Protein AF-A0A539D721-F1 (afdb_monomer_lite)

pLDDT: mean 72.59, std 11.97, range [35.62, 88.31]

Secondary structure (DSSP, 8-state):
-HHHHTS-HHHHHHHHTT-SPPPHHHHHHHHHHHT--HHHHHHHHHHHHT-S-HHHHHHHHHHHHHHHHHHHS-------

Radius of gyration: 14.15 Å; chains: 1; bounding box: 31×24×41 Å

Foldseek 3Di:
DCVLLVHDPVLVVCVVVVVDQDDLSSLVSCCVSVVPDSVVSVVLSVQCVPDPDNVVSVVVSVVVVVVVCVVPPDPPPPDD

Structure (mmCIF, N/CA/C/O backbone):
data_AF-A0A539D721-F1
#
_entry.id   AF-A0A539D721-F1
#
loop_
_atom_site.group_PDB
_atom_site.id
_atom_site.type_symbol
_atom_site.label_atom_id
_atom_site.label_alt_id
_atom_site.label_comp_id
_atom_site.label_asym_id
_atom_site.label_entity_id
_atom_site.label_seq_id
_atom_site.pdbx_PDB_ins_code
_atom_site.Cartn_x
_atom_site.Cartn_y
_atom_site.Cartn_z
_atom_site.occupancy
_atom_site.B_iso_or_equiv
_atom_site.auth_seq_id
_atom_site.auth_comp_id
_atom_site.auth_asym_id
_atom_site.auth_atom_id
_atom_site.pdbx_PDB_model_num
ATOM 1 N N . MET A 1 1 ? -11.876 6.052 1.390 1.00 74.56 1 MET A N 1
ATOM 2 C CA . MET A 1 1 ? -10.859 4.980 1.509 1.00 74.56 1 MET A CA 1
ATOM 3 C C . MET A 1 1 ? -10.483 4.712 2.962 1.00 74.56 1 MET A C 1
ATOM 5 O O . MET A 1 1 ? -10.530 3.560 3.361 1.00 74.56 1 MET A O 1
ATOM 9 N N . ALA A 1 2 ? -10.201 5.750 3.759 1.00 81.38 2 ALA A N 1
ATOM 10 C CA . ALA A 1 2 ? -9.885 5.641 5.190 1.00 81.38 2 ALA A CA 1
ATOM 11 C C . ALA A 1 2 ? -10.856 4.743 5.986 1.00 81.38 2 ALA A C 1
ATOM 13 O O . ALA A 1 2 ? -10.424 3.787 6.621 1.00 81.38 2 ALA A O 1
ATOM 14 N N . GLU A 1 3 ? -12.166 4.969 5.845 1.00 83.31 3 GLU A N 1
ATOM 15 C CA . GLU A 1 3 ? -13.216 4.152 6.475 1.00 83.31 3 GLU A CA 1
ATOM 16 C C . GLU A 1 3 ? -13.161 2.672 6.053 1.00 83.31 3 GLU A C 1
ATOM 18 O O . GLU A 1 3 ? -13.182 1.782 6.896 1.00 83.31 3 GLU A O 1
ATOM 23 N N . ARG A 1 4 ? -12.980 2.400 4.754 1.00 81.88 4 ARG A N 1
ATOM 24 C CA . ARG A 1 4 ? -12.875 1.039 4.194 1.00 81.88 4 ARG A CA 1
ATOM 25 C C . ARG A 1 4 ? -11.628 0.285 4.676 1.00 81.88 4 ARG A C 1
ATOM 27 O O . ARG A 1 4 ? -11.632 -0.938 4.694 1.00 81.88 4 ARG A O 1
ATOM 34 N N . LEU A 1 5 ? -10.575 1.010 5.048 1.00 81.62 5 LEU A N 1
ATOM 35 C CA . LEU A 1 5 ? -9.328 0.470 5.600 1.00 81.62 5 LEU A CA 1
ATOM 36 C C . LEU A 1 5 ? -9.308 0.463 7.141 1.00 81.62 5 LEU A C 1
ATOM 38 O O . LEU A 1 5 ? -8.350 -0.031 7.739 1.00 81.62 5 LEU A O 1
ATOM 42 N N . GLY A 1 6 ? -10.316 1.050 7.796 1.00 83.44 6 GLY A N 1
ATOM 43 C CA . GLY A 1 6 ? -10.353 1.228 9.248 1.00 83.44 6 GLY A CA 1
ATOM 44 C C . GLY A 1 6 ? -9.204 2.086 9.798 1.00 83.44 6 GLY A C 1
ATOM 45 O O . GLY A 1 6 ? -8.690 1.788 10.877 1.00 83.44 6 GLY A O 1
ATOM 46 N N . VAL A 1 7 ? -8.746 3.093 9.045 1.00 83.06 7 VAL A N 1
ATOM 47 C CA . VAL A 1 7 ? -7.676 4.032 9.447 1.00 83.06 7 VAL A CA 1
ATOM 48 C C . VAL A 1 7 ? -8.180 5.475 9.428 1.00 83.06 7 VAL A C 1
ATOM 50 O O . VAL A 1 7 ? -9.232 5.766 8.859 1.00 83.06 7 VAL A O 1
ATOM 53 N N . SER A 1 8 ? -7.434 6.403 10.033 1.00 86.50 8 SER A N 1
ATOM 54 C CA . SER A 1 8 ? -7.770 7.828 9.962 1.00 86.50 8 SER A CA 1
ATOM 55 C C . SER A 1 8 ? -7.524 8.403 8.561 1.00 86.50 8 SER A C 1
ATOM 57 O O . SER A 1 8 ? -6.673 7.930 7.804 1.00 86.50 8 SER A O 1
ATOM 59 N N . GLN A 1 9 ? -8.233 9.487 8.234 1.00 82.81 9 GLN A N 1
ATOM 60 C CA . GLN A 1 9 ? -8.025 10.245 6.995 1.00 82.81 9 GLN A CA 1
ATOM 61 C C . GLN A 1 9 ? -6.564 10.709 6.846 1.00 82.81 9 GLN A C 1
ATOM 63 O O . GLN A 1 9 ? -6.017 10.670 5.749 1.00 82.81 9 GLN A O 1
ATOM 68 N N . SER A 1 10 ? -5.916 11.092 7.954 1.00 79.56 10 SER A N 1
ATOM 69 C CA . SER A 1 10 ? -4.520 11.544 7.956 1.00 79.56 10 SER A CA 1
ATOM 70 C C . SER A 1 10 ? -3.543 10.449 7.525 1.00 79.56 10 SER A C 1
ATOM 72 O O . SER A 1 10 ? -2.635 10.731 6.753 1.00 79.56 10 SER A O 1
ATOM 74 N N . VAL A 1 11 ? -3.763 9.197 7.947 1.00 75.06 11 VAL A N 1
ATOM 75 C CA . VAL A 1 11 ? -2.924 8.049 7.559 1.00 75.06 11 VAL A CA 1
ATOM 76 C C . VAL A 1 11 ? -3.004 7.798 6.054 1.00 75.06 11 VAL A C 1
ATOM 78 O O . VAL A 1 11 ? -1.988 7.528 5.420 1.00 75.06 11 VAL A O 1
ATOM 81 N N . VAL A 1 12 ? -4.193 7.941 5.462 1.00 74.25 12 VAL A N 1
ATOM 82 C CA . VAL A 1 12 ? -4.360 7.823 4.005 1.00 74.25 12 VAL A CA 1
ATOM 83 C C . VAL A 1 12 ? -3.662 8.976 3.282 1.00 74.25 12 VAL A C 1
ATOM 85 O O . VAL A 1 12 ? -2.917 8.737 2.339 1.00 74.25 12 VAL A O 1
ATOM 88 N N . SER A 1 13 ? -3.825 10.214 3.755 1.00 72.12 13 SER A N 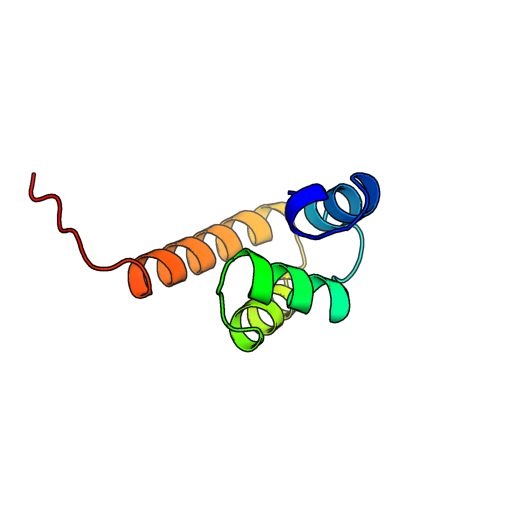1
ATOM 89 C CA . SER A 1 13 ? -3.191 11.390 3.145 1.00 72.12 13 SER A CA 1
ATOM 90 C C . SER A 1 13 ? -1.658 11.387 3.230 1.00 72.12 13 SER A C 1
ATOM 92 O O . SER A 1 13 ? -0.995 11.796 2.278 1.00 72.12 13 SER A O 1
ATOM 94 N N . GLU A 1 14 ? 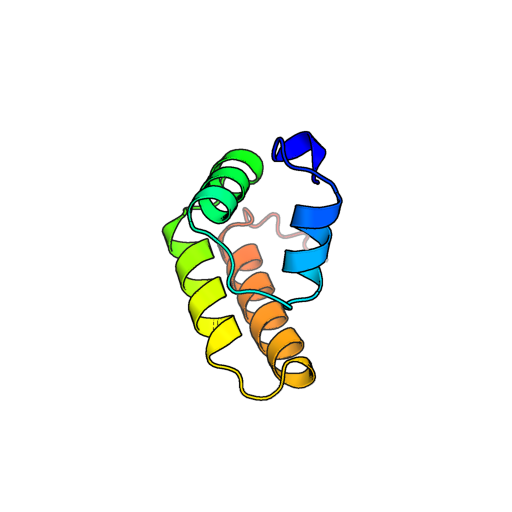-1.065 10.906 4.325 1.00 70.81 14 GLU A N 1
ATOM 95 C CA . GLU A 1 14 ? 0.398 10.751 4.452 1.00 70.81 14 GLU A CA 1
ATOM 96 C C . GLU A 1 14 ? 0.962 9.773 3.408 1.00 70.81 14 GLU A C 1
ATOM 98 O O . GLU A 1 14 ? 2.024 9.998 2.827 1.00 70.81 14 GLU A O 1
ATOM 103 N N . VAL A 1 15 ? 0.212 8.716 3.109 1.00 71.44 15 VAL A N 1
ATOM 104 C CA . VAL A 1 15 ? 0.606 7.688 2.140 1.00 71.44 15 VAL A CA 1
ATOM 105 C C . VAL A 1 15 ? 0.388 8.161 0.705 1.00 71.44 15 VAL A C 1
ATOM 107 O O . VAL A 1 15 ? 1.279 8.032 -0.131 1.00 71.44 15 VAL A O 1
ATOM 110 N N . GLU A 1 16 ? -0.753 8.789 0.417 1.00 67.25 16 GLU A N 1
ATOM 111 C CA . GLU A 1 16 ? -1.054 9.352 -0.907 1.00 67.25 16 GLU A CA 1
ATOM 112 C C . GLU A 1 16 ? -0.115 10.512 -1.280 1.00 67.25 16 GLU A C 1
ATOM 114 O O . GLU A 1 16 ? 0.176 10.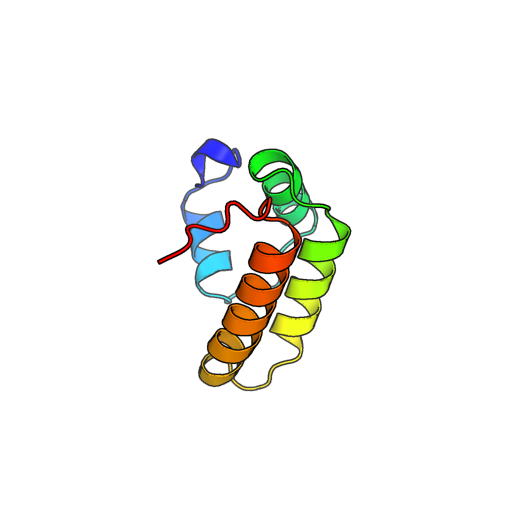736 -2.459 1.00 67.25 16 GLU A O 1
ATOM 119 N N . SER A 1 17 ? 0.404 11.233 -0.283 1.00 59.81 17 SER A N 1
ATOM 120 C CA . SER A 1 17 ? 1.398 12.293 -0.487 1.00 59.81 17 SER A CA 1
ATOM 121 C C . SER A 1 17 ? 2.833 11.776 -0.665 1.00 59.81 17 SER A C 1
ATOM 123 O O . SER A 1 17 ? 3.717 12.576 -0.973 1.00 59.81 17 SER A O 1
ATOM 125 N N . ALA A 1 18 ? 3.057 10.457 -0.556 1.00 58.81 18 ALA A N 1
ATOM 126 C CA . ALA A 1 18 ? 4.365 9.800 -0.635 1.00 58.81 18 ALA A CA 1
ATOM 127 C C . ALA A 1 18 ? 5.388 10.332 0.393 1.00 58.81 18 ALA A C 1
ATOM 129 O O . ALA A 1 18 ? 6.591 10.327 0.134 1.00 58.81 18 ALA A O 1
ATOM 130 N N . SER A 1 19 ? 4.925 10.822 1.553 1.00 50.84 19 SER A N 1
ATOM 131 C CA . SER A 1 19 ? 5.794 11.448 2.561 1.00 50.84 19 SER A CA 1
ATOM 132 C C . SER A 1 19 ? 6.430 10.455 3.543 1.00 50.84 19 SER A C 1
ATOM 134 O O . SER A 1 19 ? 7.295 10.849 4.324 1.00 50.84 19 SER A O 1
ATOM 136 N N . LYS A 1 20 ? 5.998 9.186 3.542 1.00 57.41 20 LYS A N 1
ATOM 137 C CA . LYS A 1 20 ? 6.536 8.085 4.360 1.00 57.41 20 LYS A CA 1
ATOM 138 C C . LYS A 1 20 ? 6.531 6.774 3.577 1.00 57.41 20 LYS A C 1
ATOM 140 O O . LYS A 1 20 ? 5.646 6.565 2.748 1.00 57.41 20 LYS A O 1
ATOM 145 N N . SER A 1 21 ? 7.469 5.885 3.913 1.00 63.34 21 SER A N 1
ATOM 146 C CA . SER A 1 21 ? 7.384 4.478 3.529 1.00 63.34 21 SER A CA 1
ATOM 147 C C . SER A 1 21 ? 6.080 3.887 4.068 1.00 63.34 21 SER A C 1
ATOM 149 O O . SER A 1 21 ? 5.670 4.130 5.209 1.00 63.34 21 SER A O 1
ATOM 151 N N . VAL A 1 22 ? 5.372 3.167 3.208 1.00 73.94 22 VAL A N 1
ATOM 152 C CA . VAL A 1 22 ? 4.107 2.520 3.550 1.00 73.94 22 VAL A CA 1
ATOM 153 C C . VAL A 1 22 ? 4.376 1.371 4.525 1.00 73.94 22 VAL A C 1
ATOM 155 O O . VAL A 1 22 ? 5.278 0.567 4.311 1.00 73.94 22 VAL A O 1
ATOM 158 N N . SER A 1 23 ? 3.600 1.277 5.608 1.00 83.00 23 SER A N 1
ATOM 159 C CA . SER A 1 23 ? 3.752 0.187 6.579 1.00 83.00 23 SER A CA 1
ATOM 160 C C . SER A 1 23 ? 3.112 -1.116 6.087 1.00 83.00 23 SER A C 1
ATOM 162 O O . SER A 1 23 ? 2.106 -1.097 5.374 1.00 83.00 23 SER A O 1
ATOM 164 N N . MET A 1 24 ? 3.648 -2.258 6.531 1.00 84.38 24 MET A N 1
ATOM 165 C CA . MET A 1 24 ? 3.096 -3.586 6.216 1.00 84.38 24 MET A CA 1
ATOM 166 C C . MET A 1 24 ? 1.636 -3.735 6.667 1.00 84.38 24 MET A C 1
ATOM 168 O O . MET A 1 24 ? 0.812 -4.219 5.897 1.00 84.38 24 MET A O 1
ATOM 172 N N . ASP A 1 25 ? 1.284 -3.229 7.853 1.00 85.56 25 ASP A N 1
ATOM 173 C CA . ASP A 1 25 ? -0.099 -3.228 8.356 1.00 85.56 25 ASP A CA 1
ATOM 174 C C . ASP A 1 25 ? -1.062 -2.491 7.415 1.00 85.56 25 ASP A C 1
ATOM 176 O O . ASP A 1 25 ? -2.227 -2.863 7.262 1.00 85.56 25 ASP A O 1
ATOM 180 N N . LEU A 1 26 ? -0.594 -1.411 6.783 1.00 82.88 26 LEU A N 1
ATOM 181 C CA . LEU A 1 26 ? -1.407 -0.668 5.832 1.00 82.88 26 LEU A CA 1
ATOM 182 C C . LEU A 1 26 ? -1.545 -1.440 4.518 1.00 82.88 26 LEU A C 1
ATOM 184 O O . LEU A 1 26 ? -2.651 -1.519 3.984 1.00 82.88 26 LEU A O 1
ATOM 188 N N . LEU A 1 27 ? -0.463 -2.057 4.030 1.00 85.38 27 LEU A N 1
ATOM 189 C CA . LEU A 1 27 ? -0.508 -2.952 2.869 1.00 85.38 27 LEU A CA 1
ATOM 190 C C . LEU A 1 27 ? -1.494 -4.107 3.073 1.00 85.38 27 LEU A C 1
ATOM 192 O O . LEU A 1 27 ? -2.229 -4.447 2.147 1.00 85.38 27 LEU A O 1
ATOM 196 N N . GLU A 1 28 ? -1.578 -4.654 4.285 1.00 88.19 28 GLU A N 1
ATOM 197 C CA . GLU A 1 28 ? -2.534 -5.706 4.646 1.00 88.19 28 GLU A CA 1
ATOM 198 C C . GLU A 1 28 ? -3.973 -5.232 4.543 1.00 88.19 28 GLU A C 1
ATOM 200 O O . GLU A 1 28 ? -4.784 -5.836 3.838 1.00 88.19 28 GLU A O 1
ATOM 205 N N . ARG A 1 29 ? -4.264 -4.064 5.116 1.00 85.56 29 ARG A N 1
ATOM 206 C CA . ARG A 1 29 ? -5.586 -3.441 5.004 1.00 85.56 29 ARG A CA 1
ATOM 207 C C . ARG A 1 29 ? -5.965 -3.176 3.547 1.00 85.56 29 ARG A C 1
ATOM 209 O O . ARG A 1 29 ? -7.114 -3.397 3.170 1.00 85.56 29 ARG A O 1
ATOM 216 N N . TYR A 1 30 ? -5.024 -2.732 2.710 1.00 84.25 30 TYR A N 1
ATOM 217 C CA . TYR A 1 30 ? -5.266 -2.540 1.275 1.00 84.25 30 TYR A CA 1
ATOM 218 C C . TYR A 1 30 ? -5.499 -3.865 0.540 1.00 84.25 30 TYR A C 1
ATOM 220 O O . TYR A 1 30 ? -6.430 -3.945 -0.263 1.00 84.25 30 TYR A O 1
ATOM 228 N N . SER A 1 31 ? -4.702 -4.896 0.826 1.00 85.31 31 SER A N 1
ATOM 229 C CA . SER A 1 31 ? -4.862 -6.253 0.288 1.00 85.31 31 SER A CA 1
ATOM 230 C C . SER A 1 31 ? -6.266 -6.785 0.580 1.00 85.31 31 SER A C 1
ATOM 232 O O . SER A 1 31 ? -6.988 -7.190 -0.334 1.00 85.31 31 SER A O 1
ATOM 234 N N . ASP A 1 32 ? -6.710 -6.678 1.832 1.00 86.69 32 ASP A N 1
ATOM 235 C CA . ASP A 1 32 ? -8.020 -7.157 2.267 1.00 86.69 32 ASP A CA 1
ATOM 236 C C . ASP A 1 32 ? -9.177 -6.345 1.694 1.00 86.69 32 ASP A C 1
ATOM 238 O O . ASP A 1 32 ? -10.192 -6.919 1.277 1.00 86.69 32 ASP A O 1
ATOM 242 N N . ALA A 1 33 ? -9.029 -5.018 1.655 1.00 81.12 33 ALA A N 1
ATOM 243 C CA . ALA A 1 33 ? -10.055 -4.114 1.160 1.00 81.12 33 ALA A CA 1
ATOM 244 C C . ALA A 1 33 ? -10.232 -4.216 -0.356 1.00 81.12 33 ALA A C 1
ATOM 246 O O . ALA A 1 33 ? -11.367 -4.180 -0.834 1.00 81.12 33 ALA A O 1
ATOM 247 N N . LEU A 1 34 ? -9.137 -4.318 -1.115 1.00 80.81 34 LEU A N 1
ATOM 248 C CA . LEU A 1 34 ? -9.137 -4.313 -2.582 1.00 80.81 34 LEU A CA 1
ATOM 249 C C . LEU A 1 34 ? -9.070 -5.713 -3.200 1.00 80.81 34 LEU A C 1
ATOM 251 O O . LEU A 1 34 ? -9.203 -5.833 -4.414 1.00 80.81 34 LEU A O 1
ATOM 255 N N . LYS A 1 35 ? -8.892 -6.760 -2.384 1.00 80.69 35 LYS A N 1
ATOM 256 C CA . LYS A 1 35 ? -8.729 -8.157 -2.825 1.00 80.69 35 LYS A CA 1
ATOM 257 C C . LYS A 1 35 ? -7.560 -8.343 -3.800 1.00 80.69 35 LYS A C 1
ATOM 259 O O . LYS A 1 35 ? -7.614 -9.165 -4.711 1.00 80.69 35 LYS A O 1
ATOM 264 N N . VAL A 1 36 ? -6.486 -7.589 -3.582 1.00 82.00 36 VAL A N 1
ATOM 265 C CA . VAL A 1 36 ? -5.224 -7.692 -4.326 1.00 82.00 36 VAL A CA 1
ATOM 266 C C . VAL A 1 36 ? -4.220 -8.456 -3.472 1.00 82.00 36 VAL A C 1
ATOM 268 O O . VAL A 1 36 ? -4.193 -8.285 -2.262 1.00 82.00 36 VAL A O 1
ATOM 2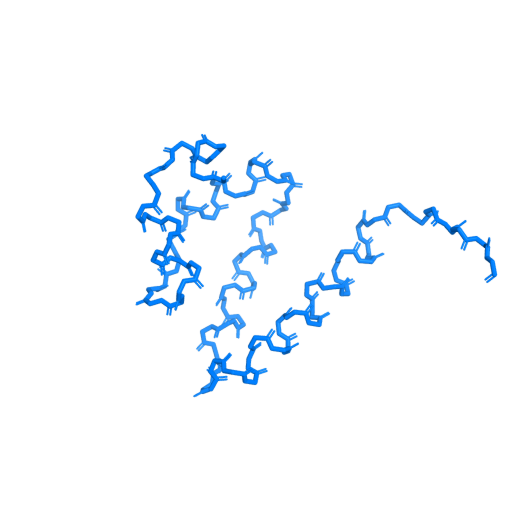71 N N . LYS A 1 37 ? -3.371 -9.292 -4.079 1.00 87.50 37 LYS A N 1
ATOM 272 C CA . LYS A 1 37 ? -2.345 -10.040 -3.337 1.00 87.50 37 LYS A CA 1
ATOM 273 C C . LYS A 1 37 ? -1.345 -9.093 -2.668 1.00 87.50 37 LYS A C 1
ATOM 275 O O . LYS A 1 37 ? -0.775 -8.238 -3.345 1.00 87.50 37 LYS A O 1
ATOM 280 N N . MET A 1 38 ? -1.050 -9.343 -1.393 1.00 87.88 38 MET A N 1
ATOM 281 C CA . MET A 1 38 ? -0.027 -8.633 -0.615 1.00 87.88 38 MET A CA 1
ATOM 282 C C . MET A 1 38 ? 1.303 -8.481 -1.362 1.00 87.88 38 MET A C 1
ATOM 284 O O . MET A 1 38 ? 1.857 -7.388 -1.429 1.00 87.88 38 MET A O 1
ATOM 288 N N . SER A 1 39 ? 1.788 -9.565 -1.978 1.00 88.31 39 SER A N 1
ATOM 289 C CA . SER A 1 39 ? 3.055 -9.583 -2.721 1.00 88.31 39 SER A CA 1
ATOM 290 C C . SER A 1 39 ? 3.133 -8.507 -3.800 1.00 88.31 39 SER A C 1
ATOM 292 O O . SER A 1 39 ? 4.199 -7.957 -4.049 1.00 88.31 39 SER A O 1
ATOM 294 N N . ASN A 1 40 ? 2.003 -8.193 -4.436 1.00 84.25 40 ASN A N 1
ATOM 295 C CA . ASN A 1 40 ? 1.961 -7.195 -5.493 1.00 84.25 40 ASN A CA 1
ATOM 296 C C . ASN A 1 40 ? 2.074 -5.792 -4.899 1.00 84.25 40 ASN A C 1
ATOM 298 O O . ASN A 1 40 ? 2.776 -4.957 -5.452 1.00 84.25 40 ASN A O 1
ATOM 302 N N . LEU A 1 41 ? 1.411 -5.539 -3.768 1.00 84.81 41 LEU A N 1
ATOM 303 C CA . LEU A 1 41 ? 1.465 -4.238 -3.109 1.00 84.81 41 LEU A CA 1
ATOM 304 C C . LEU A 1 41 ? 2.860 -3.944 -2.539 1.00 84.81 41 LEU A C 1
ATOM 306 O O . LEU A 1 41 ? 3.336 -2.823 -2.685 1.00 84.81 41 LEU A O 1
ATOM 310 N N . VAL A 1 42 ? 3.524 -4.951 -1.960 1.00 85.12 42 VAL A N 1
ATOM 311 C CA . VAL A 1 42 ? 4.922 -4.848 -1.502 1.00 85.12 42 VAL A CA 1
ATOM 312 C C . VAL A 1 42 ? 5.847 -4.521 -2.674 1.00 85.12 42 VAL A C 1
ATOM 314 O O . VAL A 1 42 ? 6.570 -3.533 -2.613 1.00 85.12 42 VAL A O 1
ATOM 317 N N . PHE A 1 43 ? 5.748 -5.276 -3.773 1.00 83.75 43 PHE A N 1
ATOM 318 C CA . PHE A 1 43 ? 6.526 -5.015 -4.987 1.00 83.75 43 PHE A CA 1
ATOM 319 C C . PHE A 1 43 ? 6.340 -3.576 -5.497 1.00 83.75 43 PHE A C 1
ATOM 321 O O . PHE A 1 43 ? 7.307 -2.897 -5.825 1.00 83.75 43 PHE A O 1
ATOM 328 N N . PHE A 1 44 ? 5.104 -3.065 -5.525 1.00 78.75 44 PHE A N 1
ATOM 329 C CA . PHE A 1 44 ? 4.856 -1.684 -5.949 1.00 78.75 44 PHE A CA 1
ATOM 330 C C . PHE A 1 44 ? 5.435 -0.639 -4.990 1.00 78.75 44 PHE A C 1
ATOM 332 O O . PHE A 1 44 ? 5.872 0.415 -5.452 1.00 78.75 44 PHE A O 1
ATOM 339 N N . ALA A 1 45 ? 5.431 -0.901 -3.682 1.00 79.56 45 ALA A N 1
ATOM 340 C CA . ALA A 1 45 ? 6.028 -0.001 -2.700 1.00 79.56 45 ALA A CA 1
ATOM 341 C C . ALA A 1 45 ? 7.553 0.098 -2.887 1.00 79.56 45 ALA A C 1
ATOM 343 O O . ALA A 1 45 ? 8.089 1.204 -2.919 1.00 79.56 45 ALA A O 1
ATOM 344 N N . GLU A 1 46 ? 8.229 -1.032 -3.111 1.00 80.75 46 GLU A N 1
ATOM 345 C CA . GLU A 1 46 ? 9.673 -1.083 -3.388 1.00 80.75 46 GLU A CA 1
ATOM 346 C C . GLU A 1 46 ? 10.028 -0.349 -4.690 1.00 80.75 46 GLU A C 1
ATOM 348 O O . GLU A 1 46 ? 10.941 0.481 -4.725 1.00 80.75 46 GLU A O 1
ATOM 353 N N . GLU A 1 47 ? 9.258 -0.589 -5.756 1.00 77.94 47 GLU A N 1
ATOM 354 C CA . GLU A 1 47 ? 9.442 0.103 -7.033 1.00 77.94 47 GLU A CA 1
ATOM 355 C C . GLU A 1 47 ? 9.248 1.620 -6.877 1.00 77.94 47 GLU A C 1
ATOM 357 O O . GLU A 1 47 ? 10.001 2.386 -7.473 1.00 77.94 47 GLU A O 1
ATOM 362 N N . LEU A 1 48 ? 8.296 2.076 -6.053 1.00 74.25 48 LEU A N 1
ATOM 363 C CA . LEU A 1 48 ? 8.060 3.502 -5.789 1.00 74.25 48 LEU A CA 1
ATOM 364 C C . LEU A 1 48 ? 9.220 4.172 -5.043 1.00 74.25 48 LEU A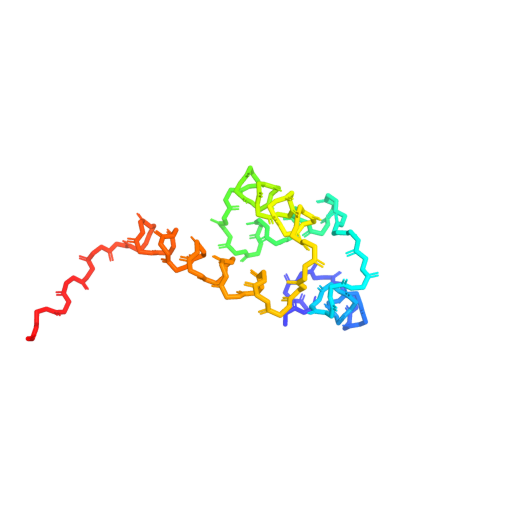 C 1
ATOM 366 O O . LEU A 1 48 ? 9.604 5.286 -5.405 1.00 74.25 48 LEU A O 1
ATOM 370 N N . GLU A 1 49 ? 9.779 3.512 -4.028 1.00 74.06 49 GLU A N 1
ATOM 371 C CA . GLU A 1 49 ? 10.914 4.029 -3.251 1.00 74.06 49 GLU A CA 1
ATOM 372 C C . GLU A 1 49 ? 12.207 4.093 -4.074 1.00 74.06 49 GLU A C 1
ATOM 374 O O . GLU A 1 49 ? 13.043 4.972 -3.858 1.00 74.06 49 GLU A O 1
ATOM 379 N N . SER A 1 50 ? 12.355 3.212 -5.068 1.00 72.62 50 SER A N 1
ATOM 380 C CA . SER A 1 50 ? 13.531 3.174 -5.943 1.00 72.62 50 SER A CA 1
ATOM 381 C C . SER A 1 50 ? 13.641 4.362 -6.912 1.00 72.62 50 SER A C 1
ATOM 383 O O . SER A 1 50 ? 14.680 4.539 -7.555 1.00 72.62 50 SER A O 1
ATOM 385 N N . ILE A 1 51 ? 12.593 5.191 -7.045 1.00 69.69 51 ILE A N 1
ATOM 386 C CA . ILE A 1 51 ? 12.529 6.226 -8.080 1.00 69.69 51 ILE A CA 1
ATOM 387 C C . ILE A 1 51 ? 13.009 7.586 -7.541 1.00 69.69 51 ILE A C 1
ATOM 389 O O . ILE A 1 51 ? 12.297 8.243 -6.781 1.00 69.69 51 ILE A O 1
ATOM 393 N N . PRO A 1 52 ? 14.155 8.110 -8.022 1.00 63.66 52 PRO A N 1
ATOM 394 C CA . PRO A 1 52 ? 14.772 9.332 -7.495 1.00 63.66 52 PRO A CA 1
ATOM 395 C C . PRO A 1 52 ? 14.009 10.634 -7.807 1.00 63.66 52 PRO A C 1
ATOM 397 O O . PRO A 1 52 ? 14.396 11.700 -7.332 1.00 63.66 52 PRO A O 1
ATOM 400 N N . ASN A 1 53 ? 12.935 10.594 -8.610 1.00 64.44 53 ASN A N 1
ATOM 401 C CA . ASN A 1 53 ? 12.066 11.748 -8.853 1.00 64.44 53 ASN A CA 1
ATOM 402 C C . ASN A 1 53 ? 10.581 11.334 -8.889 1.00 64.44 53 ASN A C 1
ATOM 404 O O . ASN A 1 53 ? 10.135 10.749 -9.886 1.00 64.44 53 ASN A O 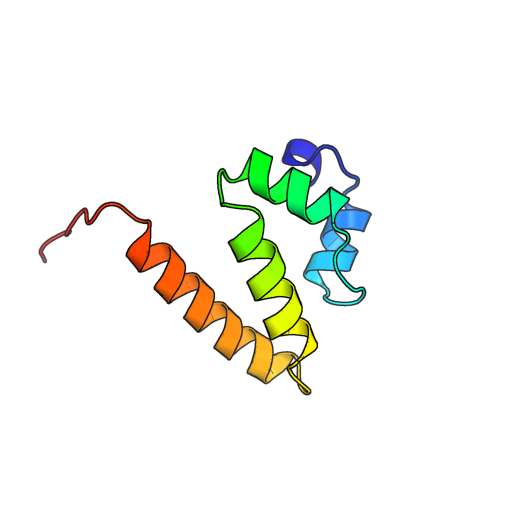1
ATOM 408 N N . PRO A 1 54 ? 9.782 11.697 -7.870 1.00 57.69 54 PRO A N 1
ATOM 409 C CA . PRO A 1 54 ? 8.404 11.235 -7.729 1.00 57.69 54 PRO A CA 1
ATOM 410 C C . PRO A 1 54 ? 7.481 11.690 -8.868 1.00 57.69 54 PRO A C 1
ATOM 412 O O . PRO A 1 54 ? 6.482 11.030 -9.128 1.00 57.69 54 PRO A O 1
ATOM 415 N N . SER A 1 55 ? 7.799 12.762 -9.604 1.00 60.94 55 SER A N 1
ATOM 416 C CA . SER A 1 55 ? 6.973 13.209 -10.743 1.00 60.94 55 SER A CA 1
ATOM 417 C C . SER A 1 55 ? 7.042 12.254 -11.942 1.00 60.94 55 SER A C 1
ATOM 419 O O . SER A 1 55 ? 6.012 11.894 -12.505 1.00 60.94 55 SER A O 1
ATOM 421 N N . ARG A 1 56 ? 8.245 11.786 -12.303 1.00 57.78 56 ARG A N 1
ATOM 422 C CA . ARG A 1 56 ? 8.442 10.765 -13.345 1.00 57.78 56 ARG A CA 1
ATOM 423 C C . ARG A 1 56 ? 8.100 9.370 -12.827 1.00 57.78 56 ARG A C 1
ATOM 425 O O . ARG A 1 56 ? 7.568 8.561 -13.583 1.00 57.78 56 ARG A O 1
ATOM 432 N N . GLY A 1 57 ? 8.351 9.112 -11.542 1.00 56.47 57 GLY A N 1
ATOM 433 C CA . GLY A 1 57 ? 8.024 7.840 -10.906 1.00 56.47 57 GLY A CA 1
ATOM 434 C C . GLY A 1 57 ? 6.534 7.554 -10.849 1.00 56.47 57 GLY A C 1
ATOM 435 O O . GLY A 1 57 ? 6.122 6.453 -11.198 1.00 56.47 57 GLY A O 1
ATOM 436 N N . LYS A 1 58 ? 5.712 8.567 -10.554 1.00 63.47 58 LYS A N 1
ATOM 437 C CA . LYS A 1 58 ? 4.247 8.460 -10.620 1.00 63.47 58 LYS A CA 1
ATOM 438 C C . LYS A 1 58 ? 3.759 7.990 -11.992 1.00 63.47 58 LYS A C 1
ATOM 440 O O . LYS A 1 58 ? 2.887 7.134 -12.046 1.00 63.47 58 LYS A O 1
ATOM 445 N N . THR A 1 59 ? 4.345 8.472 -13.091 1.00 61.94 59 THR A N 1
ATOM 446 C CA . THR A 1 59 ? 3.974 8.038 -14.453 1.00 61.94 59 THR A CA 1
ATOM 447 C C . THR A 1 59 ? 4.385 6.592 -14.742 1.00 61.94 59 THR A C 1
ATOM 449 O O . THR A 1 59 ? 3.618 5.843 -15.344 1.00 61.94 59 THR A O 1
ATOM 452 N N . ILE A 1 60 ? 5.579 6.176 -14.305 1.00 63.22 60 ILE A N 1
ATOM 453 C CA . ILE A 1 60 ? 6.070 4.799 -14.488 1.00 63.22 60 ILE A CA 1
ATOM 454 C C . ILE A 1 60 ? 5.223 3.816 -13.672 1.00 63.22 60 ILE A C 1
ATOM 456 O O . ILE A 1 60 ? 4.782 2.796 -14.200 1.00 63.22 60 ILE A O 1
ATOM 460 N N . VAL A 1 61 ? 4.942 4.147 -12.412 1.00 66.31 61 VAL A N 1
ATOM 461 C CA . VAL A 1 61 ? 4.118 3.314 -11.531 1.00 66.31 61 VAL A CA 1
ATOM 462 C C . VAL A 1 61 ? 2.673 3.277 -12.009 1.00 66.31 61 VAL A C 1
ATOM 464 O O . VAL A 1 61 ? 2.109 2.192 -12.090 1.00 66.31 61 VAL A O 1
ATOM 467 N N . ALA A 1 62 ? 2.097 4.406 -12.436 1.00 68.56 62 ALA A N 1
ATOM 468 C CA . ALA A 1 62 ? 0.772 4.424 -13.053 1.00 68.56 62 ALA A CA 1
ATOM 469 C C . ALA A 1 62 ? 0.704 3.477 -14.259 1.00 68.56 62 ALA A C 1
ATOM 471 O O . ALA A 1 62 ? -0.237 2.696 -14.369 1.00 68.56 62 ALA A O 1
ATOM 472 N N . LYS A 1 63 ? 1.732 3.467 -15.117 1.00 68.62 63 LYS A N 1
ATOM 473 C CA . LYS A 1 63 ? 1.809 2.533 -16.246 1.00 68.62 63 LYS A CA 1
ATOM 474 C C . LYS A 1 63 ? 1.846 1.067 -15.795 1.00 68.62 63 LYS A C 1
ATOM 476 O O . LYS A 1 63 ? 1.139 0.250 -16.372 1.00 68.62 63 LYS A O 1
ATOM 481 N N . ARG A 1 64 ? 2.624 0.717 -14.763 1.00 68.19 64 ARG A N 1
ATOM 482 C CA . ARG A 1 64 ? 2.681 -0.670 -14.255 1.00 68.19 64 ARG A CA 1
ATOM 483 C C . ARG A 1 64 ? 1.416 -1.105 -13.528 1.00 68.19 64 ARG A C 1
ATOM 485 O O . ARG A 1 64 ? 1.026 -2.261 -13.656 1.00 68.19 64 ARG A O 1
ATOM 492 N N . VAL A 1 65 ? 0.759 -0.194 -12.815 1.00 74.44 65 VAL A N 1
ATOM 493 C CA . VAL A 1 65 ? -0.559 -0.443 -12.224 1.00 74.44 65 VAL A CA 1
ATOM 494 C C . VAL A 1 65 ? -1.589 -0.689 -13.325 1.00 74.44 65 VAL A C 1
ATOM 496 O O . VAL A 1 65 ? -2.317 -1.667 -13.228 1.00 74.44 65 VAL A O 1
ATOM 499 N N . LEU A 1 66 ? -1.611 0.115 -14.394 1.00 73.19 66 LEU A N 1
ATOM 500 C CA . LEU A 1 66 ? -2.503 -0.097 -15.543 1.00 73.19 66 LEU A CA 1
ATOM 501 C C . LEU A 1 66 ? -2.259 -1.454 -16.222 1.00 73.19 66 LEU A C 1
ATOM 503 O O . LEU A 1 66 ? -3.195 -2.221 -16.387 1.00 73.19 66 LEU A O 1
ATOM 507 N N . GLU A 1 67 ? -1.006 -1.811 -16.512 1.00 71.38 67 GLU A N 1
ATOM 508 C CA . GLU A 1 67 ? -0.673 -3.127 -17.084 1.00 71.38 67 GLU A CA 1
ATOM 509 C C . GLU A 1 67 ? -1.039 -4.298 -16.155 1.00 71.38 67 GLU A C 1
ATOM 511 O O . GLU A 1 67 ? -1.376 -5.391 -16.614 1.00 71.38 67 GLU A O 1
ATOM 516 N N . PHE A 1 68 ? -0.940 -4.103 -14.838 1.00 71.69 68 PHE A N 1
ATOM 517 C CA . PHE A 1 68 ? -1.381 -5.090 -13.860 1.00 71.69 68 PHE A CA 1
ATOM 518 C C . PHE A 1 68 ? -2.908 -5.215 -13.846 1.00 71.69 68 PHE A C 1
ATOM 520 O O . PHE A 1 68 ? -3.412 -6.336 -13.864 1.00 71.69 68 PHE A O 1
ATOM 527 N N . LEU A 1 69 ? -3.628 -4.088 -13.864 1.00 73.75 69 LEU A N 1
ATOM 528 C CA . LEU A 1 69 ? -5.087 -4.038 -13.955 1.00 73.75 69 LEU A CA 1
ATOM 529 C C . LEU A 1 69 ? -5.589 -4.711 -15.239 1.00 73.75 69 LEU A C 1
ATOM 531 O O . LEU A 1 69 ? -6.481 -5.543 -15.142 1.00 73.75 69 LEU A O 1
ATOM 535 N N . ASP A 1 70 ? -4.958 -4.468 -16.389 1.00 74.94 70 ASP A N 1
ATOM 536 C CA . ASP A 1 70 ? -5.282 -5.131 -17.664 1.00 74.94 70 ASP A CA 1
ATOM 537 C C . ASP A 1 70 ? -5.106 -6.656 -17.602 1.00 74.94 70 ASP A C 1
ATOM 539 O O . ASP A 1 70 ? -5.800 -7.403 -18.286 1.00 74.94 70 ASP A O 1
ATOM 543 N N . ARG A 1 71 ? -4.174 -7.149 -16.777 1.00 70.88 71 ARG A N 1
ATOM 544 C CA . ARG A 1 71 ? -3.943 -8.592 -16.600 1.00 70.88 71 ARG A CA 1
ATOM 545 C C . ARG A 1 71 ? -4.939 -9.261 -15.662 1.00 70.88 71 ARG A C 1
ATOM 547 O O . ARG A 1 71 ? -5.140 -10.468 -15.786 1.00 70.88 71 ARG A O 1
ATOM 554 N N . ILE A 1 72 ? -5.481 -8.529 -14.686 1.00 71.19 72 ILE A N 1
ATOM 555 C CA . ILE A 1 72 ? -6.416 -9.078 -13.689 1.00 71.19 72 ILE A CA 1
ATOM 556 C C . ILE A 1 72 ? -7.878 -8.766 -13.999 1.00 71.19 72 ILE A C 1
ATOM 558 O O . ILE A 1 72 ? -8.760 -9.454 -13.484 1.00 71.19 72 ILE A O 1
ATOM 562 N N . ALA A 1 73 ? -8.144 -7.751 -14.821 1.00 71.56 73 ALA A N 1
ATOM 563 C CA . ALA A 1 73 ? -9.458 -7.520 -15.380 1.00 71.56 73 ALA A CA 1
ATOM 564 C C . ALA A 1 73 ? -9.814 -8.739 -16.247 1.00 71.56 73 ALA A C 1
ATOM 566 O O . ALA A 1 73 ? -9.041 -9.111 -17.134 1.00 71.56 73 ALA A O 1
ATOM 567 N N . PRO A 1 74 ? -10.960 -9.400 -16.008 1.00 55.94 74 PRO A N 1
ATOM 568 C CA . PRO A 1 74 ? -11.510 -10.309 -16.998 1.00 55.94 74 PRO A CA 1
ATOM 569 C C . PRO A 1 74 ? -11.633 -9.513 -18.297 1.00 55.94 74 PRO A C 1
ATOM 571 O O . PRO A 1 74 ? -12.167 -8.406 -18.270 1.00 55.94 74 PRO A O 1
ATOM 574 N N . ASN A 1 75 ? -11.103 -10.041 -19.402 1.00 55.19 75 ASN A N 1
ATOM 575 C CA . ASN A 1 75 ? -11.297 -9.467 -20.732 1.00 55.19 75 ASN A CA 1
ATOM 576 C C . ASN A 1 75 ? -12.801 -9.456 -21.056 1.00 55.19 75 ASN A C 1
ATOM 578 O O . ASN A 1 75 ? -13.288 -10.341 -21.756 1.00 55.19 75 ASN A O 1
ATOM 582 N N . ASP A 1 76 ? -13.527 -8.447 -20.588 1.00 51.12 76 ASP A N 1
ATOM 583 C CA . ASP A 1 76 ? -14.674 -7.935 -21.316 1.00 51.12 76 ASP A CA 1
ATOM 584 C C . ASP A 1 76 ? -14.072 -7.088 -22.428 1.00 51.12 76 ASP A C 1
ATOM 586 O O . ASP A 1 76 ? -13.840 -5.884 -22.308 1.00 51.12 76 ASP A O 1
ATOM 590 N N . LYS A 1 77 ? -13.708 -7.778 -23.511 1.00 48.09 77 LYS A N 1
ATOM 591 C CA . LYS A 1 77 ? -13.552 -7.126 -24.799 1.00 48.09 77 LYS A CA 1
ATOM 592 C C . LYS A 1 77 ? -14.886 -6.452 -25.093 1.00 48.09 77 LYS A C 1
ATOM 594 O O . LYS A 1 77 ? -15.815 -7.092 -25.573 1.00 48.09 77 LYS A O 1
ATOM 599 N N . ALA A 1 78 ? -14.981 -5.164 -24.798 1.00 45.28 78 ALA A N 1
ATOM 600 C CA . ALA A 1 78 ? -15.860 -4.303 -25.554 1.00 45.28 78 ALA A CA 1
ATOM 601 C C . ALA A 1 78 ? -15.196 -4.146 -26.924 1.00 45.28 78 ALA A C 1
ATOM 603 O O . ALA A 1 78 ? -14.341 -3.285 -27.123 1.00 45.28 78 ALA A O 1
ATOM 604 N N . ASP A 1 79 ? -15.530 -5.072 -27.822 1.00 43.50 79 ASP A N 1
ATOM 605 C CA . ASP A 1 79 ? -15.408 -4.862 -29.255 1.00 43.50 79 ASP A CA 1
ATOM 606 C C . ASP A 1 79 ? -16.070 -3.517 -29.600 1.00 43.50 79 ASP A C 1
ATOM 608 O O . ASP A 1 79 ? -17.258 -3.316 -29.330 1.00 43.50 79 ASP A O 1
ATOM 612 N N . ALA A 1 80 ? -15.292 -2.604 -30.180 1.00 35.62 80 ALA A N 1
ATOM 613 C CA . ALA A 1 80 ? -15.763 -1.481 -30.986 1.00 35.62 80 ALA A CA 1
ATOM 614 C C . ALA A 1 80 ? -14.657 -1.063 -31.961 1.00 35.62 80 ALA A C 1
ATOM 616 O O . ALA A 1 80 ? -13.527 -0.791 -31.493 1.00 35.62 80 ALA A O 1
#

Sequence (80 aa):
MAERLGVSQSVVSEVESASKSVSMDLLERYSDALKVKMSNLVFFAEELESIPNPSRGKTIVAKRVLEFLDRIAPNDKADA